Protein AF-A0A447XXR7-F1 (afdb_monomer_lite)

Foldseek 3Di:
DVVVCCVVCVVVPNNDDDDFDQPDCVVDDVSNVVSVVRSVVVVVVVVVD

pLDDT: mean 93.52, std 4.21, range [76.0, 97.56]

Sequence (49 aa):
MTPYLSTFLGFIGITDVKFVFAEGIAYGPEMAAKAQSDAKAAIDSIVAE

Organism: Escherichia coli (NCBI:txid562)

Radius of gyration: 13.52 Å; chains: 1; bounding box: 25×29×25 Å

InterPro domains:
  IPR0036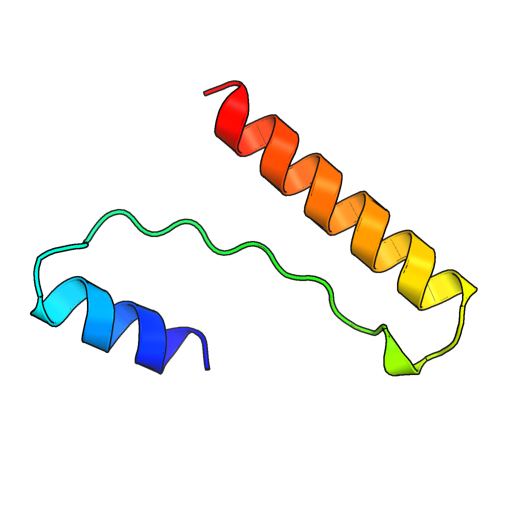80 Flavodoxin-like fold [PF02525] (2-45)
  IPR029039 Flavoprotein-like superfamily [G3DSA:3.40.50.360] (1-49)
  IPR029039 Flavoprotein-like superfamily [SSF52218] (1-48)

Secondary structure (DSSP, 8-state):
-HHHHHHHHHHTT-----------GGG-HHHHHHHHHHHHHHHHHHHT-

Structure (mmCIF, N/CA/C/O backbone):
data_AF-A0A447XXR7-F1
#
_entry.id   AF-A0A447XXR7-F1
#
loop_
_atom_site.group_PDB
_atom_site.id
_atom_site.type_symbol
_atom_site.label_atom_id
_atom_site.label_alt_id
_atom_site.label_comp_id
_atom_site.label_asym_id
_atom_site.label_entity_id
_atom_site.label_seq_id
_atom_site.pdbx_PDB_ins_code
_atom_site.Cartn_x
_atom_site.Cartn_y
_atom_site.Cartn_z
_atom_site.occupancy
_atom_site.B_iso_or_equiv
_atom_site.auth_seq_id
_atom_site.auth_comp_id
_atom_site.auth_asym_id
_atom_site.auth_atom_id
_atom_site.pdbx_PDB_model_num
ATOM 1 N N . MET A 1 1 ? 0.539 -8.974 -6.678 1.00 77.75 1 MET A N 1
ATOM 2 C CA . MET A 1 1 ? 0.874 -9.344 -5.281 1.00 77.75 1 MET A CA 1
ATOM 3 C C . MET A 1 1 ? -0.275 -9.039 -4.321 1.00 77.75 1 MET A C 1
ATOM 5 O O . MET A 1 1 ? -0.619 -9.903 -3.530 1.00 77.75 1 MET A O 1
ATOM 9 N N . THR A 1 2 ? -0.933 -7.884 -4.442 1.00 89.88 2 THR A N 1
ATOM 10 C CA . THR A 1 2 ? -2.114 -7.479 -3.651 1.00 89.88 2 THR A CA 1
ATOM 11 C C . THR A 1 2 ? -3.216 -8.543 -3.496 1.00 89.88 2 THR A C 1
ATOM 13 O O . THR A 1 2 ? -3.574 -8.828 -2.356 1.00 89.88 2 THR A O 1
ATOM 16 N N . PRO A 1 3 ? -3.724 -9.197 -4.568 1.00 93.50 3 PRO A N 1
ATOM 17 C CA . PRO A 1 3 ? -4.791 -10.192 -4.411 1.00 93.50 3 PRO A CA 1
ATOM 18 C C . PRO A 1 3 ? -4.336 -11.415 -3.608 1.00 93.50 3 PRO A C 1
ATOM 20 O O . PRO A 1 3 ? -5.076 -11.898 -2.763 1.00 93.50 3 PRO A O 1
ATOM 23 N N . TYR A 1 4 ? -3.091 -11.861 -3.801 1.00 96.00 4 TYR A N 1
ATOM 24 C CA . TYR A 1 4 ? -2.514 -12.962 -3.031 1.00 96.00 4 TYR A CA 1
ATOM 25 C C . TYR A 1 4 ? -2.433 -12.630 -1.536 1.00 96.00 4 TYR A C 1
ATOM 27 O O . TYR A 1 4 ? -2.881 -13.422 -0.712 1.00 96.00 4 TYR A O 1
ATOM 35 N N . LEU A 1 5 ? -1.912 -11.448 -1.185 1.00 95.69 5 LEU A N 1
ATOM 36 C CA . LEU A 1 5 ? -1.814 -11.017 0.212 1.00 95.69 5 LEU A CA 1
ATOM 37 C C . LEU A 1 5 ? -3.195 -10.881 0.855 1.00 95.69 5 LEU A C 1
ATOM 39 O O . LEU A 1 5 ? -3.383 -11.354 1.968 1.00 95.69 5 LEU A O 1
ATOM 43 N N . SER A 1 6 ? -4.171 -10.311 0.145 1.00 94.88 6 SER A N 1
ATOM 44 C CA . SER A 1 6 ? -5.547 -10.202 0.640 1.00 94.88 6 SER A CA 1
ATOM 45 C C . SER A 1 6 ? -6.181 -11.578 0.880 1.00 94.88 6 SER A C 1
ATOM 47 O O . SER A 1 6 ? -6.749 -11.807 1.944 1.00 94.88 6 SER A O 1
ATOM 49 N N . THR A 1 7 ? -6.026 -12.527 -0.052 1.00 96.19 7 THR A N 1
ATOM 50 C CA . THR A 1 7 ? -6.541 -13.896 0.119 1.00 96.19 7 THR A CA 1
ATOM 51 C C . THR A 1 7 ? -5.861 -14.622 1.278 1.00 96.19 7 THR A C 1
ATOM 53 O O . THR A 1 7 ? -6.540 -15.248 2.086 1.00 96.19 7 THR A O 1
ATOM 56 N N . PHE A 1 8 ? -4.534 -14.536 1.383 1.00 97.56 8 PHE A N 1
ATOM 57 C CA . PHE A 1 8 ? -3.781 -15.206 2.442 1.00 97.56 8 PHE A CA 1
ATOM 58 C C . PHE A 1 8 ? -4.098 -14.635 3.830 1.00 97.56 8 PHE A C 1
ATOM 60 O O . PHE A 1 8 ? -4.394 -15.394 4.750 1.00 97.56 8 PHE A O 1
ATOM 67 N N . LEU A 1 9 ? -4.077 -13.307 3.976 1.00 97.06 9 LEU A N 1
ATOM 68 C CA . LEU A 1 9 ? -4.399 -12.630 5.234 1.00 97.06 9 LEU A CA 1
ATOM 69 C C . LEU A 1 9 ? -5.859 -12.886 5.632 1.00 97.06 9 LEU A C 1
ATOM 71 O O . LEU A 1 9 ? -6.124 -13.242 6.780 1.00 97.06 9 LEU A O 1
ATOM 75 N N . GLY A 1 10 ? -6.785 -12.835 4.669 1.00 97.44 10 GLY A N 1
ATOM 76 C CA . GLY A 1 10 ? -8.189 -13.170 4.894 1.00 97.44 10 GLY A CA 1
ATOM 77 C C . GLY A 1 10 ? -8.392 -14.622 5.333 1.00 97.44 10 GLY A C 1
ATOM 78 O O . GLY A 1 10 ? -9.199 -14.883 6.222 1.00 97.44 10 GLY A O 1
ATOM 79 N N . PHE A 1 11 ? -7.620 -15.564 4.782 1.00 97.19 11 PHE A N 1
ATOM 80 C CA . PHE A 1 11 ? -7.685 -16.978 5.164 1.00 97.19 11 PHE 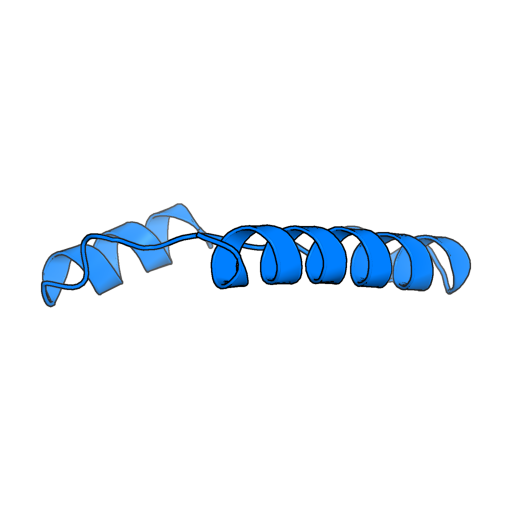A CA 1
ATOM 81 C C . PHE A 1 11 ? -7.308 -17.219 6.634 1.00 97.19 11 PHE A C 1
ATOM 83 O O . PHE A 1 11 ? -7.922 -18.056 7.290 1.00 97.19 11 PHE A O 1
ATOM 90 N N . ILE A 1 12 ? -6.344 -16.465 7.174 1.00 97.25 12 ILE A N 1
ATOM 91 C CA . ILE A 1 12 ? -5.934 -16.556 8.588 1.00 97.25 12 ILE A CA 1
ATOM 92 C C . ILE A 1 12 ? -6.735 -15.629 9.522 1.00 97.25 12 ILE A C 1
ATOM 94 O O . ILE A 1 12 ? -6.407 -15.518 10.701 1.00 97.25 12 ILE A O 1
ATOM 98 N N . GLY A 1 13 ? -7.784 -14.972 9.014 1.00 96.44 13 GLY A N 1
ATOM 99 C CA . GLY A 1 13 ? -8.704 -14.139 9.796 1.00 96.44 13 GLY A CA 1
ATOM 100 C C . GLY A 1 13 ? -8.374 -12.642 9.836 1.00 96.44 13 GLY A C 1
ATOM 101 O O . GLY A 1 13 ? -9.113 -11.881 10.458 1.00 96.44 13 GLY A O 1
ATOM 102 N N . ILE A 1 14 ? -7.320 -12.190 9.154 1.00 97.38 14 ILE A N 1
ATOM 103 C CA . ILE A 1 14 ? -6.982 -10.766 9.019 1.00 97.38 14 ILE A CA 1
ATOM 104 C C . ILE A 1 14 ? -7.734 -10.211 7.804 1.00 97.38 14 ILE A C 1
ATOM 106 O O . ILE A 1 14 ? -7.276 -10.309 6.667 1.00 97.38 14 ILE A O 1
ATOM 110 N N . THR A 1 15 ? -8.929 -9.673 8.046 1.00 95.31 15 THR A N 1
ATOM 111 C CA . THR A 1 15 ? -9.856 -9.235 6.985 1.00 95.31 15 THR A CA 1
ATOM 112 C C . THR A 1 15 ? -9.817 -7.734 6.711 1.00 95.31 15 THR A C 1
ATOM 114 O O . THR A 1 15 ? -10.098 -7.323 5.588 1.00 95.31 15 THR A O 1
ATOM 117 N N . ASP A 1 16 ? -9.421 -6.926 7.695 1.00 95.12 16 ASP A N 1
ATOM 118 C CA . ASP A 1 16 ? -9.211 -5.488 7.529 1.00 95.12 16 ASP A CA 1
ATOM 119 C C . ASP A 1 16 ? -7.750 -5.214 7.146 1.00 95.12 16 ASP A C 1
ATOM 121 O O . ASP A 1 16 ? -6.843 -5.243 7.981 1.00 95.12 16 ASP A O 1
ATOM 125 N N . VAL A 1 17 ? -7.510 -5.032 5.847 1.00 94.38 17 VAL A N 1
ATOM 126 C CA . VAL A 1 17 ? -6.177 -4.817 5.276 1.00 94.38 17 VAL A CA 1
ATOM 127 C C . VAL A 1 17 ? -6.201 -3.564 4.409 1.00 94.38 17 VAL A C 1
ATOM 129 O O . VAL A 1 17 ? -6.823 -3.543 3.346 1.00 94.38 17 VAL A O 1
ATOM 132 N N . LYS A 1 18 ? -5.459 -2.536 4.827 1.00 94.88 18 LYS A N 1
ATOM 133 C CA . LYS A 1 18 ? -5.233 -1.311 4.049 1.00 94.88 18 LYS A CA 1
ATOM 134 C C . 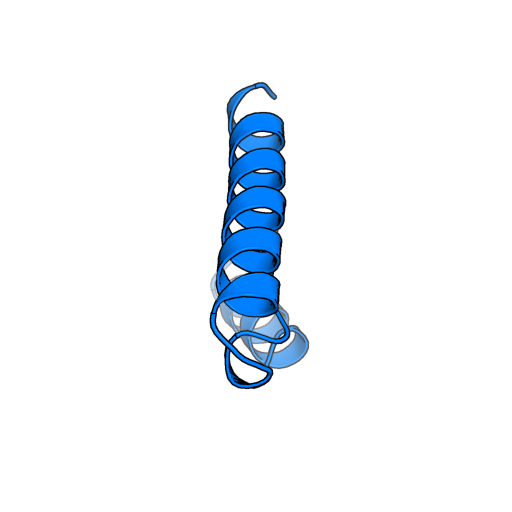LYS A 1 18 ? -3.902 -1.427 3.299 1.00 94.88 18 LYS A C 1
ATOM 136 O O . LYS A 1 18 ? -2.866 -1.700 3.902 1.00 94.88 18 LYS A O 1
ATOM 141 N N . PHE A 1 19 ? -3.919 -1.240 1.980 1.00 95.06 19 PHE A N 1
ATOM 142 C CA . PHE A 1 19 ? -2.715 -1.309 1.146 1.00 95.06 19 PHE A CA 1
ATOM 143 C C . PHE A 1 19 ? -2.177 0.090 0.847 1.00 95.06 19 PHE A C 1
ATOM 145 O O . PHE A 1 19 ? -2.916 0.952 0.380 1.00 95.06 19 PHE A O 1
ATOM 152 N N . VAL A 1 20 ? -0.874 0.284 1.055 1.00 95.44 20 VAL A N 1
ATOM 153 C CA . VAL A 1 20 ? -0.142 1.502 0.685 1.00 95.44 20 VAL A CA 1
ATOM 154 C C . VAL A 1 20 ? 0.906 1.137 -0.359 1.00 95.44 20 VAL A C 1
ATOM 156 O O . VAL A 1 20 ? 1.652 0.173 -0.181 1.00 95.44 20 VAL A O 1
ATOM 159 N N . PHE A 1 21 ? 0.965 1.902 -1.449 1.00 94.25 21 PHE A N 1
ATOM 160 C CA . PHE A 1 21 ? 1.845 1.629 -2.583 1.00 94.25 21 PHE A CA 1
ATOM 161 C C . PHE A 1 21 ? 2.870 2.747 -2.768 1.00 94.25 21 PHE A C 1
ATOM 163 O O . PHE A 1 21 ? 2.540 3.923 -2.668 1.00 94.25 21 PHE A O 1
ATOM 170 N N . ALA A 1 22 ? 4.104 2.360 -3.091 1.00 93.94 22 ALA A N 1
ATOM 171 C CA . ALA A 1 22 ? 5.164 3.257 -3.539 1.00 93.94 22 ALA A CA 1
ATOM 172 C C . ALA A 1 22 ? 5.637 2.782 -4.920 1.00 93.94 22 ALA A C 1
ATOM 174 O O . ALA A 1 22 ? 6.518 1.928 -5.038 1.00 93.94 22 ALA A O 1
ATOM 175 N N . GLU A 1 23 ? 4.987 3.274 -5.973 1.00 90.81 23 GLU A N 1
ATOM 176 C CA . GLU A 1 23 ? 5.238 2.837 -7.349 1.00 90.81 23 GLU A CA 1
ATOM 177 C C . GLU A 1 23 ? 6.264 3.718 -8.060 1.00 90.81 23 GLU A C 1
ATOM 179 O O . GLU A 1 23 ? 6.448 4.884 -7.742 1.00 90.81 23 GLU A O 1
ATOM 184 N N . GLY A 1 24 ? 6.943 3.170 -9.065 1.00 87.38 24 GLY A N 1
ATOM 185 C CA . GLY A 1 24 ? 7.804 3.976 -9.927 1.00 87.38 24 GLY A CA 1
ATOM 186 C C . GLY A 1 24 ? 9.155 4.394 -9.335 1.00 87.38 24 GLY A C 1
ATOM 187 O O . GLY A 1 24 ? 9.836 5.246 -9.902 1.00 87.38 24 GLY A O 1
ATOM 188 N N . ILE A 1 25 ? 9.601 3.735 -8.262 1.00 88.12 25 ILE A N 1
ATOM 189 C CA . ILE A 1 25 ? 10.930 3.939 -7.656 1.00 88.12 25 ILE A CA 1
ATOM 190 C C . ILE A 1 25 ? 12.075 3.745 -8.670 1.00 88.12 25 ILE A C 1
ATOM 192 O O . ILE A 1 25 ? 13.104 4.410 -8.592 1.00 88.12 25 ILE A O 1
ATOM 196 N N . ALA A 1 26 ? 11.893 2.862 -9.657 1.00 91.69 26 ALA A N 1
ATOM 197 C CA . ALA A 1 26 ? 12.898 2.570 -10.678 1.00 91.69 26 ALA A CA 1
ATOM 198 C C . ALA A 1 26 ? 13.016 3.641 -11.785 1.00 91.69 26 ALA A C 1
ATOM 200 O O . ALA A 1 26 ? 13.958 3.577 -12.571 1.00 91.69 26 ALA A O 1
ATOM 201 N N . TYR A 1 27 ? 12.106 4.623 -11.864 1.00 88.88 27 TYR A N 1
ATOM 202 C CA . TYR A 1 27 ? 12.137 5.660 -12.912 1.00 88.88 27 TYR A CA 1
ATOM 203 C C . TYR A 1 27 ? 13.138 6.792 -12.638 1.00 88.88 27 TYR A C 1
ATOM 205 O O . TYR A 1 27 ? 13.297 7.684 -13.468 1.00 88.88 27 TYR A O 1
ATOM 213 N N . GLY A 1 28 ? 13.823 6.761 -11.496 1.00 91.19 28 GLY A N 1
ATOM 214 C CA . GLY A 1 28 ? 14.813 7.759 -11.107 1.00 91.19 28 GLY A CA 1
ATOM 215 C C . GLY A 1 28 ? 14.485 8.423 -9.768 1.00 91.19 28 GLY A C 1
ATOM 216 O O . GLY A 1 28 ? 13.405 8.218 -9.208 1.00 91.19 28 GLY A O 1
ATOM 217 N N . PRO A 1 29 ? 15.421 9.223 -9.233 1.00 91.12 29 PRO A N 1
ATOM 218 C CA . PRO A 1 29 ? 15.350 9.740 -7.867 1.00 91.12 29 PRO A CA 1
ATOM 219 C C . PRO A 1 29 ? 14.145 10.657 -7.619 1.00 91.12 29 PRO A C 1
ATOM 221 O O . PRO A 1 29 ? 13.582 10.634 -6.530 1.00 91.12 29 PRO A O 1
ATOM 224 N N . GLU A 1 30 ? 13.712 11.422 -8.624 1.00 92.38 30 GLU A N 1
ATOM 225 C CA . GLU A 1 30 ? 12.547 12.307 -8.516 1.00 92.38 30 GLU A CA 1
ATOM 226 C C . GLU A 1 30 ? 11.244 11.514 -8.342 1.00 92.38 30 GLU A C 1
ATOM 228 O O . GLU A 1 30 ? 10.471 11.763 -7.416 1.00 92.38 30 GLU A O 1
ATOM 233 N N . MET A 1 31 ? 11.037 10.494 -9.181 1.00 92.69 31 MET A N 1
ATOM 234 C CA . MET A 1 31 ? 9.866 9.620 -9.089 1.00 92.69 31 MET A CA 1
ATOM 235 C C . MET A 1 31 ? 9.895 8.765 -7.822 1.00 92.69 31 MET A C 1
ATOM 237 O O . MET A 1 31 ? 8.849 8.547 -7.214 1.00 92.69 31 MET A O 1
ATOM 241 N N . ALA A 1 32 ? 11.082 8.348 -7.372 1.00 91.75 32 ALA A N 1
ATOM 242 C CA . ALA A 1 32 ? 11.243 7.652 -6.103 1.00 91.75 32 ALA A CA 1
ATOM 243 C C . ALA A 1 32 ? 10.844 8.525 -4.904 1.00 91.75 32 ALA A C 1
ATOM 245 O O . ALA A 1 32 ? 10.090 8.073 -4.042 1.00 91.75 32 ALA A O 1
ATOM 246 N N . ALA A 1 33 ? 11.303 9.779 -4.866 1.00 93.94 33 ALA A N 1
ATOM 247 C CA . ALA A 1 33 ? 10.953 10.720 -3.806 1.00 93.94 33 ALA A CA 1
ATOM 248 C C . ALA A 1 3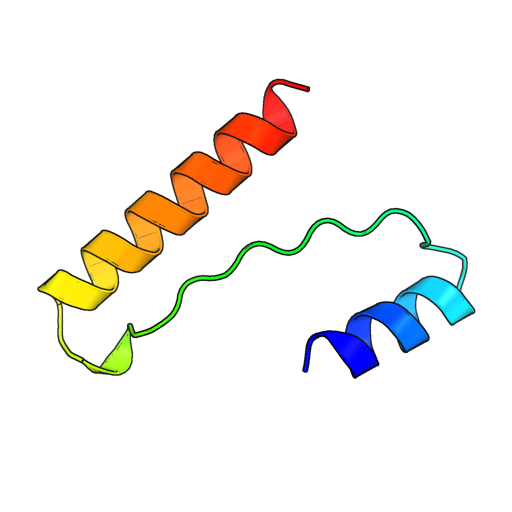3 ? 9.448 11.023 -3.792 1.00 93.94 33 ALA A C 1
ATOM 250 O O . ALA A 1 33 ? 8.828 11.020 -2.727 1.00 93.94 33 ALA A O 1
ATOM 251 N N . LYS A 1 34 ? 8.844 11.214 -4.972 1.00 93.50 34 LYS A N 1
ATOM 252 C CA . LYS A 1 34 ? 7.397 11.419 -5.101 1.00 93.50 34 LYS A CA 1
ATOM 253 C C . LYS A 1 34 ? 6.606 10.221 -4.574 1.00 93.50 34 LYS A C 1
ATOM 255 O O . LYS A 1 34 ? 5.749 10.386 -3.716 1.00 93.50 34 LYS A O 1
ATOM 260 N N . ALA A 1 35 ? 6.950 9.014 -5.011 1.00 93.69 35 ALA A N 1
ATOM 261 C CA . ALA A 1 35 ? 6.277 7.796 -4.575 1.00 93.69 35 ALA A CA 1
ATOM 262 C C . ALA A 1 35 ? 6.414 7.531 -3.068 1.00 93.69 35 ALA A C 1
ATOM 264 O O . ALA A 1 35 ? 5.482 7.033 -2.441 1.00 93.69 35 ALA A O 1
ATOM 265 N N . GLN A 1 36 ? 7.553 7.888 -2.467 1.00 94.25 36 GLN A N 1
ATOM 266 C CA . GLN A 1 36 ? 7.730 7.836 -1.014 1.00 94.25 36 GLN A CA 1
ATOM 267 C C . GLN A 1 36 ? 6.864 8.872 -0.290 1.00 94.25 36 GLN A C 1
ATOM 269 O O . GLN A 1 36 ? 6.269 8.549 0.737 1.00 94.25 36 GLN A O 1
ATOM 274 N N . SER A 1 37 ? 6.784 10.097 -0.815 1.00 95.31 37 SER A N 1
ATOM 275 C CA . SER A 1 37 ? 5.926 11.152 -0.267 1.00 95.31 37 SER A CA 1
ATOM 276 C C . SER A 1 37 ? 4.452 10.745 -0.304 1.00 95.31 37 SER A C 1
ATOM 278 O O . SER A 1 37 ? 3.764 10.852 0.709 1.00 95.31 37 SER A O 1
ATOM 280 N N . ASP A 1 38 ? 3.987 10.223 -1.439 1.00 94.81 38 ASP A N 1
ATOM 281 C CA . ASP A 1 38 ? 2.599 9.796 -1.628 1.00 94.81 38 ASP A CA 1
ATOM 282 C C . ASP A 1 38 ? 2.252 8.620 -0.697 1.00 94.81 38 ASP A C 1
ATOM 284 O O . ASP A 1 38 ? 1.225 8.641 -0.013 1.00 94.81 38 ASP A O 1
ATOM 288 N N . ALA A 1 39 ? 3.146 7.629 -0.584 1.00 96.50 39 ALA A N 1
ATOM 289 C CA . ALA A 1 39 ? 2.980 6.515 0.348 1.00 96.50 39 ALA A CA 1
ATOM 290 C C . ALA A 1 39 ? 2.928 6.983 1.810 1.00 96.50 39 ALA A C 1
ATOM 292 O O . ALA A 1 39 ? 2.116 6.490 2.594 1.00 96.50 39 ALA A O 1
ATOM 293 N N . LYS A 1 40 ? 3.768 7.954 2.186 1.00 95.81 40 LYS A N 1
ATOM 294 C CA . LY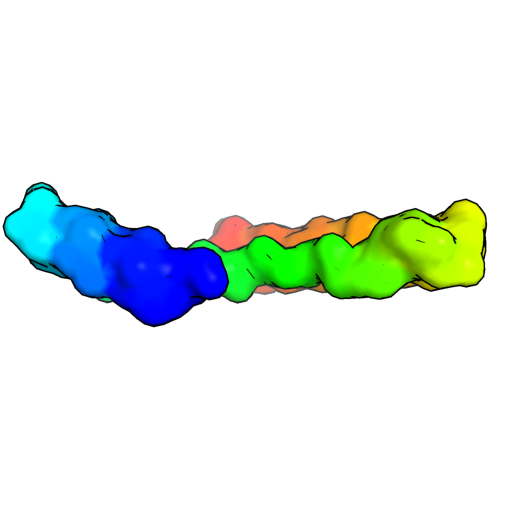S A 1 40 ? 3.776 8.506 3.543 1.00 95.81 40 LYS A CA 1
ATOM 295 C C . LYS A 1 40 ? 2.482 9.255 3.860 1.00 95.81 40 LYS A C 1
ATOM 297 O O . LYS A 1 40 ? 1.911 9.021 4.917 1.00 95.81 40 LYS A O 1
ATOM 302 N N . ALA A 1 41 ? 1.978 10.065 2.931 1.00 95.88 41 ALA A N 1
ATOM 303 C CA . ALA A 1 41 ? 0.699 10.752 3.100 1.00 95.88 41 ALA A CA 1
ATOM 304 C C . ALA A 1 41 ? -0.474 9.766 3.269 1.00 95.88 41 ALA A C 1
ATOM 306 O O . ALA A 1 41 ? -1.361 9.991 4.093 1.00 95.88 41 ALA A O 1
ATOM 307 N N . ALA A 1 42 ? -0.463 8.645 2.538 1.00 94.75 42 ALA A N 1
ATOM 308 C CA . ALA A 1 42 ? -1.453 7.586 2.718 1.00 94.75 42 ALA A CA 1
ATOM 309 C C . ALA A 1 42 ? -1.361 6.934 4.110 1.00 94.75 42 ALA A C 1
ATOM 311 O O . ALA A 1 42 ? -2.392 6.688 4.731 1.00 94.75 42 ALA A O 1
ATOM 312 N N . ILE A 1 43 ? -0.148 6.699 4.627 1.00 96.00 43 ILE A N 1
ATOM 313 C CA . ILE A 1 43 ? 0.055 6.206 6.000 1.00 96.00 43 ILE A CA 1
ATOM 314 C C . ILE A 1 43 ? -0.492 7.208 7.021 1.00 96.00 43 ILE A C 1
ATOM 316 O O . ILE A 1 43 ? -1.233 6.806 7.914 1.00 96.00 43 ILE A O 1
ATOM 320 N N . ASP A 1 44 ? -0.179 8.496 6.873 1.00 96.81 44 ASP A N 1
ATOM 321 C CA . ASP A 1 44 ? -0.639 9.540 7.795 1.00 96.81 44 ASP A CA 1
ATOM 322 C C . ASP A 1 44 ? -2.177 9.603 7.845 1.00 96.81 44 ASP A C 1
ATOM 324 O O . ASP A 1 44 ? -2.758 9.699 8.925 1.00 96.81 44 ASP A O 1
ATOM 328 N N . SER A 1 45 ? -2.849 9.455 6.696 1.00 95.25 45 SER A N 1
ATOM 329 C CA . SER A 1 45 ? -4.315 9.372 6.633 1.00 95.25 45 SER A CA 1
ATOM 330 C C . SER A 1 45 ? -4.883 8.137 7.333 1.00 95.25 45 SER A C 1
ATOM 332 O O . SER A 1 45 ? -5.979 8.216 7.875 1.00 95.25 45 SER A O 1
ATOM 334 N N . ILE A 1 46 ? -4.180 7.002 7.295 1.00 94.88 46 ILE A N 1
ATOM 335 C CA . ILE A 1 46 ? -4.614 5.762 7.955 1.00 94.88 46 ILE A CA 1
ATOM 336 C C . ILE A 1 46 ? -4.442 5.864 9.473 1.00 94.88 46 ILE A C 1
ATOM 338 O O . ILE A 1 46 ? -5.250 5.314 10.211 1.00 94.88 46 ILE A O 1
ATOM 342 N N . VAL A 1 47 ? -3.388 6.541 9.936 1.00 94.94 47 VAL A N 1
ATOM 343 C CA . VAL A 1 47 ? -3.093 6.725 11.367 1.00 94.94 47 VAL A CA 1
ATOM 344 C C . VAL A 1 47 ? -4.014 7.762 12.017 1.00 94.94 47 VAL A C 1
ATOM 346 O O . VAL A 1 47 ? -4.260 7.686 13.216 1.00 94.94 47 VAL A O 1
ATOM 349 N N . ALA A 1 48 ? -4.492 8.742 11.249 1.00 91.69 48 ALA A N 1
ATOM 350 C CA . ALA A 1 48 ? -5.398 9.781 11.733 1.00 91.69 48 ALA A CA 1
ATOM 351 C C . ALA A 1 48 ? -6.870 9.331 11.866 1.00 91.69 48 ALA A C 1
ATOM 353 O O . ALA A 1 48 ? -7.683 10.108 12.368 1.00 91.69 48 ALA A O 1
ATOM 354 N N . GLU A 1 49 ? -7.203 8.130 11.386 1.00 76.00 49 GL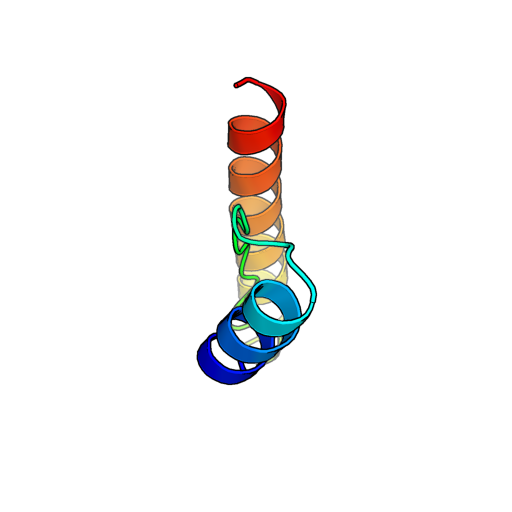U A N 1
ATOM 355 C CA . GLU A 1 49 ? -8.522 7.484 11.492 1.00 76.00 49 GLU A CA 1
ATOM 356 C C . GLU A 1 49 ? -8.744 6.882 12.890 1.00 76.00 49 GLU A C 1
ATOM 358 O O . GLU A 1 49 ? -9.861 7.060 13.429 1.00 76.00 49 GLU A O 1
#